Protein AF-A0A9E7MYK5-F1 (afdb_monomer)

Sequence (125 aa):
MKKAQGSLEYSAMIALILVIILVAVFYFGEGVVPKAIQSSKQNEILQYQNSVEVIKSNYEATESWNFLKNETISCSNSQCTFNGETKSIDDSTFSYSDTLENAYNKCIYENDLDSCKAIVYVLGD

InterPro domains:
  IPR007166 Class III signal peptide motif [PF04021] (2-28)

Structure (mmCIF, N/CA/C/O backbone):
data_AF-A0A9E7MYK5-F1
#
_entry.id   AF-A0A9E7MYK5-F1
#
loop_
_atom_site.group_PDB
_atom_site.id
_atom_site.type_symbol
_atom_site.label_atom_id
_atom_site.label_alt_id
_atom_site.label_comp_id
_atom_site.label_asym_id
_atom_site.label_entity_id
_atom_site.label_seq_id
_atom_site.pdbx_PDB_ins_code
_atom_site.Cartn_x
_atom_site.Cartn_y
_atom_site.Cartn_z
_atom_site.occupancy
_atom_site.B_iso_or_equiv
_atom_site.auth_seq_id
_atom_site.auth_comp_id
_atom_site.auth_asym_id
_atom_site.auth_atom_id
_atom_site.pdbx_PDB_model_num
ATOM 1 N N . MET A 1 1 ? 40.397 16.077 -64.566 1.00 48.34 1 MET A N 1
ATOM 2 C CA . MET A 1 1 ? 39.881 15.567 -63.276 1.00 48.34 1 MET A CA 1
ATOM 3 C C . MET A 1 1 ? 40.645 16.238 -62.128 1.00 48.34 1 MET A C 1
ATOM 5 O O . MET A 1 1 ? 41.658 15.715 -61.704 1.00 48.34 1 MET A O 1
ATOM 9 N N . LYS A 1 2 ? 40.256 17.451 -61.698 1.00 51.66 2 LYS A N 1
ATOM 10 C CA . LYS A 1 2 ? 40.913 18.198 -60.590 1.00 51.66 2 LYS A CA 1
ATOM 11 C C . LYS A 1 2 ? 39.923 19.050 -59.764 1.00 51.66 2 LYS A C 1
ATOM 13 O O . LYS A 1 2 ? 40.308 20.038 -59.159 1.00 51.66 2 LYS A O 1
ATOM 18 N N . LYS A 1 3 ? 38.627 18.709 -59.775 1.00 50.16 3 LYS A N 1
ATOM 19 C CA . LYS A 1 3 ? 37.588 19.426 -59.001 1.00 50.16 3 LYS A CA 1
ATOM 20 C C . LYS A 1 3 ? 36.946 18.594 -57.884 1.00 50.16 3 LYS A C 1
ATOM 22 O O . LYS A 1 3 ? 36.249 19.151 -57.054 1.00 50.16 3 LYS A O 1
ATOM 27 N N . ALA A 1 4 ? 37.214 17.288 -57.832 1.00 52.41 4 ALA A N 1
ATOM 28 C CA . ALA A 1 4 ? 36.639 16.394 -56.824 1.00 52.41 4 ALA A CA 1
ATOM 29 C C . ALA A 1 4 ? 37.514 16.228 -55.565 1.00 52.41 4 ALA A C 1
ATOM 31 O O . ALA A 1 4 ? 37.031 15.741 -54.553 1.00 52.41 4 ALA A O 1
ATOM 32 N N . GLN A 1 5 ? 38.787 16.640 -55.609 1.00 50.28 5 GLN A N 1
ATOM 33 C CA . GLN A 1 5 ? 39.749 16.330 -54.545 1.00 50.28 5 GLN A CA 1
ATOM 34 C C . GLN A 1 5 ? 39.603 17.251 -53.318 1.00 50.28 5 GLN A C 1
ATOM 36 O O . GLN A 1 5 ? 39.649 16.763 -52.199 1.00 50.28 5 GLN A O 1
ATOM 41 N N . GLY A 1 6 ? 39.298 18.543 -53.512 1.00 53.22 6 GLY A N 1
ATOM 42 C CA . GLY A 1 6 ? 39.080 19.477 -52.393 1.00 53.22 6 GLY A CA 1
ATOM 43 C C . GLY A 1 6 ? 37.721 19.323 -51.693 1.00 53.22 6 GLY A C 1
ATOM 44 O O . GLY A 1 6 ? 37.599 19.605 -50.506 1.00 53.22 6 GLY A O 1
ATOM 45 N N . SER A 1 7 ? 36.698 18.827 -52.403 1.00 54.75 7 SER A N 1
ATOM 46 C CA . SER A 1 7 ? 35.391 18.525 -51.798 1.00 54.75 7 SER A CA 1
ATOM 47 C C . SER A 1 7 ? 35.450 17.279 -50.914 1.00 54.75 7 SER A C 1
ATOM 49 O O . SER A 1 7 ? 34.717 17.200 -49.930 1.00 54.75 7 SER A O 1
ATOM 51 N N . LEU A 1 8 ? 36.312 16.315 -51.263 1.00 55.03 8 LEU A N 1
ATOM 52 C CA . LEU A 1 8 ? 36.465 15.076 -50.508 1.00 55.03 8 LEU A CA 1
ATOM 53 C C . LEU A 1 8 ? 37.090 15.350 -49.135 1.00 55.03 8 LEU A C 1
ATOM 55 O O . LEU A 1 8 ? 36.568 14.881 -48.129 1.00 55.03 8 LEU A O 1
ATOM 59 N N . GLU A 1 9 ? 38.128 16.185 -49.078 1.00 57.44 9 GLU A N 1
ATOM 60 C CA . GLU A 1 9 ? 38.802 16.555 -47.825 1.00 57.44 9 GLU A CA 1
ATOM 61 C C . GLU A 1 9 ? 37.882 17.338 -46.881 1.00 57.44 9 GLU A C 1
ATOM 63 O O . GLU A 1 9 ? 37.837 17.055 -45.684 1.00 57.44 9 GLU A O 1
ATOM 68 N N . TYR A 1 10 ? 37.073 18.255 -47.421 1.00 60.09 10 TYR A N 1
ATOM 69 C CA . TYR A 1 10 ? 36.109 19.017 -46.623 1.00 60.09 10 TYR A CA 1
ATOM 70 C C . TYR A 1 10 ? 34.989 18.128 -46.067 1.00 60.09 10 TYR A C 1
ATOM 72 O O . TYR A 1 10 ? 34.629 18.232 -44.894 1.00 60.09 10 TYR A O 1
ATOM 80 N N . SER A 1 11 ? 34.469 17.204 -46.883 1.00 66.25 11 SER A N 1
ATOM 81 C CA . SER A 1 11 ? 33.453 16.243 -46.436 1.00 66.25 11 SER A CA 1
ATOM 82 C C . SER A 1 11 ? 33.995 15.255 -45.399 1.00 66.25 11 SER A C 1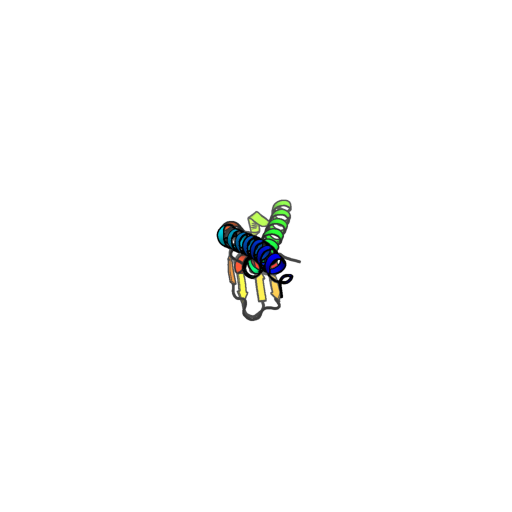
ATOM 84 O O . SER A 1 11 ? 33.290 14.917 -44.450 1.00 66.25 11 SER A O 1
ATOM 86 N N . ALA A 1 12 ? 35.265 14.857 -45.529 1.00 71.69 12 ALA A N 1
ATOM 87 C CA . ALA A 1 12 ? 35.929 13.975 -44.581 1.00 71.69 12 ALA A CA 1
ATOM 88 C C . ALA A 1 12 ? 36.140 14.660 -43.225 1.00 71.69 12 ALA A C 1
ATOM 90 O O . ALA A 1 12 ? 35.863 14.045 -42.200 1.00 71.69 12 ALA A O 1
ATOM 91 N N . MET A 1 13 ? 36.549 15.936 -43.195 1.00 76.69 13 MET A N 1
ATOM 92 C CA . MET A 1 13 ? 36.688 16.684 -41.936 1.00 76.69 13 MET A CA 1
ATOM 93 C C . MET A 1 13 ? 35.350 16.846 -41.209 1.00 76.69 13 MET A C 1
ATOM 95 O O . MET A 1 13 ? 35.282 16.620 -40.002 1.00 76.69 13 MET A O 1
ATOM 99 N N . ILE A 1 14 ? 34.275 17.178 -41.930 1.00 76.69 14 ILE A N 1
ATOM 100 C CA . ILE A 1 14 ? 32.936 17.317 -41.335 1.00 76.69 14 ILE A CA 1
ATOM 101 C C . ILE A 1 14 ? 32.439 15.968 -40.799 1.00 76.69 14 ILE A C 1
ATOM 103 O O . ILE A 1 14 ? 31.920 15.904 -39.685 1.00 76.69 14 ILE A O 1
ATOM 107 N N . ALA A 1 15 ? 32.643 14.878 -41.545 1.00 79.94 15 ALA A N 1
ATOM 108 C CA . ALA A 1 15 ? 32.281 13.537 -41.092 1.00 79.94 15 ALA A CA 1
ATOM 109 C C . ALA A 1 15 ? 33.039 13.139 -39.816 1.00 79.94 15 ALA A C 1
ATOM 111 O O . ALA A 1 15 ? 32.446 12.589 -38.892 1.00 79.94 15 ALA A O 1
ATOM 112 N N . LEU A 1 16 ? 34.329 13.470 -39.731 1.00 79.31 16 LEU A N 1
ATOM 113 C CA . LEU A 1 16 ? 35.164 13.159 -38.571 1.00 79.31 16 LEU A CA 1
ATOM 114 C C . LEU A 1 16 ? 34.709 13.938 -37.327 1.00 79.31 16 LEU A C 1
ATOM 116 O O . LEU A 1 16 ? 34.605 13.360 -36.248 1.00 79.31 16 LEU A O 1
ATOM 120 N N . ILE A 1 17 ? 34.339 15.212 -37.487 1.00 82.75 17 ILE A N 1
ATOM 121 C CA . ILE A 1 17 ? 33.758 16.026 -36.407 1.00 82.75 17 ILE A CA 1
ATOM 122 C C . ILE A 1 17 ? 32.436 15.421 -35.915 1.00 82.75 17 ILE A C 1
ATOM 124 O O . ILE A 1 17 ? 32.239 15.287 -34.710 1.00 82.75 17 ILE A O 1
ATOM 128 N N . LEU A 1 18 ? 31.550 15.001 -36.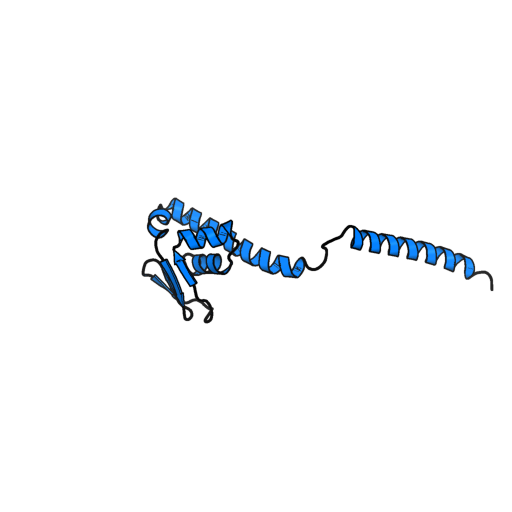823 1.00 80.06 18 LEU A N 1
ATOM 129 C CA . LEU A 1 18 ? 30.276 14.373 -36.452 1.00 80.06 18 LEU A CA 1
ATOM 130 C C . LEU A 1 18 ? 30.472 13.045 -35.711 1.00 80.06 18 LEU A C 1
ATOM 132 O O . LEU A 1 18 ? 29.770 12.784 -34.736 1.00 80.06 18 LEU A O 1
ATOM 136 N N . VAL A 1 19 ? 31.445 12.231 -36.126 1.00 82.06 19 VAL A N 1
ATOM 137 C CA . VAL A 1 19 ? 31.793 10.978 -35.440 1.00 82.06 19 VAL A CA 1
ATOM 138 C C . VAL A 1 19 ? 32.333 11.253 -34.038 1.00 82.06 19 VAL A C 1
ATOM 140 O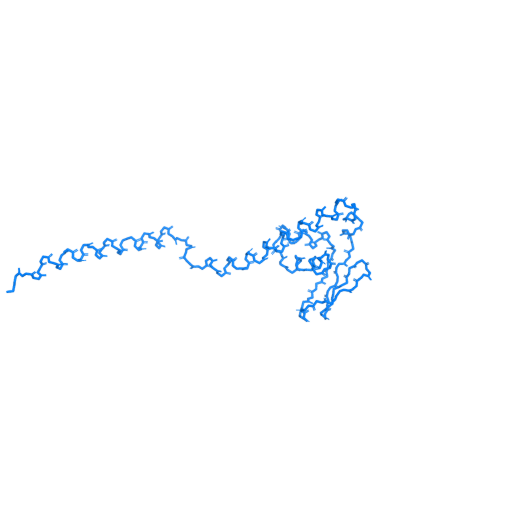 O . VAL A 1 19 ? 31.936 10.571 -33.100 1.00 82.06 19 VAL A O 1
ATOM 143 N N . ILE A 1 20 ? 33.180 12.271 -33.861 1.00 81.12 20 ILE A N 1
ATOM 144 C CA . ILE A 1 20 ? 33.691 12.660 -32.538 1.00 81.12 20 ILE A CA 1
ATOM 145 C C . ILE A 1 20 ? 32.552 13.139 -31.634 1.00 81.12 20 ILE A C 1
ATOM 147 O O . ILE A 1 20 ? 32.501 12.742 -30.473 1.00 81.12 20 ILE A O 1
ATOM 151 N N . ILE A 1 21 ? 31.620 13.945 -32.152 1.00 76.88 21 ILE A N 1
ATOM 152 C CA . ILE A 1 21 ? 30.440 14.391 -31.395 1.00 76.88 21 ILE A CA 1
ATOM 153 C C . ILE A 1 21 ? 29.584 13.188 -30.992 1.00 76.88 21 ILE A C 1
ATOM 155 O O . ILE A 1 21 ? 29.193 13.091 -29.835 1.00 76.88 21 ILE A O 1
ATOM 159 N N . LEU A 1 22 ? 29.337 12.245 -31.905 1.00 73.81 22 LEU A N 1
ATOM 160 C CA . LEU A 1 22 ? 28.608 11.012 -31.604 1.00 73.81 22 LEU A CA 1
ATOM 161 C C . LEU A 1 22 ? 29.313 10.195 -30.518 1.00 73.81 22 LEU A C 1
ATOM 163 O O . LEU A 1 22 ? 28.684 9.850 -29.525 1.00 73.81 22 LEU A O 1
ATOM 167 N N . VAL A 1 23 ? 30.614 9.931 -30.653 1.00 74.19 23 VAL A N 1
ATOM 168 C CA . VAL A 1 23 ? 31.377 9.178 -29.646 1.00 74.19 23 VAL A CA 1
ATOM 169 C C . VAL A 1 23 ? 31.393 9.913 -28.311 1.00 74.19 23 VAL A C 1
ATOM 171 O O . VAL A 1 23 ? 31.205 9.271 -27.291 1.00 74.19 23 VAL A O 1
ATOM 174 N N . ALA A 1 24 ? 31.543 11.238 -28.285 1.00 71.56 24 ALA A N 1
ATOM 175 C CA . ALA A 1 24 ? 31.470 12.018 -27.052 1.00 71.56 24 ALA A CA 1
ATOM 176 C C . ALA A 1 24 ? 30.075 11.936 -26.411 1.00 71.56 24 ALA A C 1
ATOM 178 O O . ALA A 1 24 ? 29.969 11.725 -25.209 1.00 71.56 24 ALA A O 1
ATOM 179 N N . VAL A 1 25 ? 29.004 12.027 -27.200 1.00 66.75 25 VAL A N 1
ATOM 180 C CA . VAL A 1 25 ? 27.626 11.868 -26.712 1.00 66.75 25 VAL A CA 1
ATOM 181 C C . VAL A 1 25 ? 27.374 10.451 -26.194 1.00 66.75 25 VAL A C 1
ATOM 183 O O . VAL A 1 25 ? 26.684 10.310 -25.197 1.00 66.75 25 VAL A O 1
ATOM 186 N N . PHE A 1 26 ? 27.946 9.409 -26.798 1.00 65.88 26 PHE A N 1
ATOM 187 C CA . PHE A 1 26 ? 27.799 8.027 -26.321 1.00 65.88 26 PHE A CA 1
ATOM 188 C C . PHE A 1 26 ? 28.735 7.673 -25.151 1.00 65.88 26 PHE A C 1
ATOM 190 O O . PHE A 1 26 ? 28.365 6.861 -24.311 1.00 65.88 26 PHE A O 1
ATOM 197 N N . TYR A 1 27 ? 29.926 8.275 -25.082 1.00 65.88 27 TYR A N 1
ATOM 198 C CA . TYR A 1 27 ? 30.946 8.017 -24.057 1.00 65.88 27 TYR A CA 1
ATOM 199 C C . TYR A 1 27 ? 30.708 8.834 -22.781 1.00 65.88 27 TYR A C 1
ATOM 201 O O . TYR A 1 27 ? 30.833 8.303 -21.686 1.00 65.88 27 TYR A O 1
ATOM 209 N N . PHE A 1 28 ? 30.329 10.112 -22.905 1.00 62.41 28 PHE A N 1
ATOM 210 C CA . PHE A 1 28 ? 29.889 10.937 -21.770 1.00 62.41 28 PHE A CA 1
ATOM 211 C C . PHE A 1 28 ? 28.393 10.778 -21.476 1.00 62.41 28 PHE A C 1
ATOM 213 O O . PHE A 1 28 ? 27.940 11.124 -20.389 1.00 62.41 28 PHE A O 1
ATOM 220 N N . GLY A 1 29 ? 27.622 10.255 -22.430 1.00 51.06 29 GLY A N 1
ATOM 221 C CA . GLY A 1 29 ? 26.232 9.853 -22.238 1.00 51.06 29 GLY A CA 1
ATOM 222 C C . GLY A 1 29 ? 26.106 8.383 -21.866 1.00 51.06 29 GLY A C 1
ATOM 223 O O . GLY A 1 29 ? 25.275 7.681 -22.445 1.00 51.06 29 GLY A O 1
ATOM 224 N N . GLU A 1 30 ? 26.882 7.928 -20.877 1.00 49.06 30 GLU A N 1
ATOM 225 C CA . GLU A 1 30 ? 26.509 6.761 -20.078 1.00 49.06 30 GLU A CA 1
ATOM 226 C C . GLU A 1 30 ? 25.051 6.953 -19.595 1.00 49.06 30 GLU A C 1
ATOM 228 O O . GLU A 1 30 ? 24.784 7.636 -18.608 1.00 49.06 30 GLU A O 1
ATOM 233 N N . GLY A 1 31 ? 24.066 6.410 -20.323 1.00 47.38 31 GLY A N 1
ATOM 234 C CA . GLY A 1 31 ? 22.679 6.317 -19.847 1.00 47.38 31 GLY A CA 1
ATOM 235 C C . GLY A 1 31 ? 21.560 6.975 -20.665 1.00 47.38 31 GLY A C 1
ATOM 236 O O . GLY A 1 31 ? 20.478 7.186 -20.111 1.00 47.38 31 GLY A O 1
ATOM 237 N N . VAL A 1 32 ? 21.743 7.261 -21.954 1.00 53.59 32 VAL A N 1
ATOM 238 C CA . VAL A 1 32 ? 20.634 7.532 -22.899 1.00 53.59 32 VAL A CA 1
ATOM 239 C C . VAL A 1 32 ? 20.667 6.463 -23.996 1.00 53.59 32 VAL A C 1
ATOM 241 O O . VAL A 1 32 ? 21.205 6.700 -25.061 1.00 53.59 32 VAL A O 1
ATOM 244 N N . VAL A 1 33 ? 20.357 5.186 -23.745 1.00 54.50 33 VAL A N 1
ATOM 245 C CA . VAL A 1 33 ? 19.026 4.537 -23.750 1.00 54.50 33 VAL A CA 1
ATOM 246 C C . VAL A 1 33 ? 19.248 3.152 -23.087 1.00 54.50 33 VAL A C 1
ATOM 248 O O . VAL A 1 33 ? 20.144 2.449 -23.552 1.00 54.50 33 VAL A O 1
ATOM 251 N N . PRO A 1 34 ? 18.553 2.760 -21.988 1.00 45.44 34 PRO A N 1
ATOM 252 C CA . PRO A 1 34 ? 17.102 2.585 -21.947 1.00 45.44 34 PRO A CA 1
ATOM 253 C C . PRO A 1 34 ? 16.457 3.159 -20.675 1.00 45.44 34 PRO A C 1
ATOM 255 O O . PRO A 1 34 ? 15.791 2.456 -19.920 1.00 45.44 34 PRO A O 1
ATOM 258 N N . LYS A 1 35 ? 16.562 4.476 -20.462 1.00 46.25 35 LYS A N 1
ATOM 259 C CA . LYS A 1 35 ? 15.718 5.132 -19.451 1.00 46.25 35 LYS A CA 1
ATOM 260 C C . LYS A 1 35 ? 14.239 5.119 -19.822 1.00 46.25 35 LYS A C 1
ATOM 262 O O . LYS A 1 35 ? 13.433 5.219 -18.925 1.00 46.25 35 LYS A O 1
ATOM 267 N N . ALA A 1 36 ? 13.847 4.931 -21.084 1.00 46.91 36 ALA A N 1
ATOM 268 C CA . ALA A 1 36 ? 12.427 4.893 -21.451 1.00 46.91 36 ALA A CA 1
ATOM 269 C C . ALA A 1 36 ? 11.667 3.683 -20.859 1.00 46.91 36 ALA A C 1
ATOM 271 O O . ALA A 1 36 ? 10.502 3.819 -20.504 1.00 46.91 36 ALA A O 1
ATOM 272 N N . ILE A 1 37 ? 12.326 2.525 -20.695 1.00 46.59 37 ILE A N 1
ATOM 273 C CA . ILE A 1 37 ? 11.705 1.302 -20.141 1.00 46.59 37 ILE A CA 1
ATOM 274 C C . ILE A 1 37 ? 11.784 1.285 -18.604 1.00 46.59 37 ILE A C 1
ATOM 276 O O . ILE A 1 37 ? 10.866 0.826 -17.929 1.00 46.59 37 ILE A O 1
ATOM 280 N N . GLN A 1 38 ? 12.864 1.822 -18.026 1.00 50.81 38 GLN A N 1
ATOM 281 C CA . GLN A 1 38 ? 12.983 1.974 -16.572 1.00 50.81 38 GLN A CA 1
ATOM 282 C C . GLN A 1 38 ? 12.124 3.138 -16.052 1.00 50.81 38 GLN A C 1
ATOM 284 O O . GLN A 1 38 ? 11.506 3.018 -14.999 1.00 50.81 38 GLN A O 1
ATOM 289 N N . SER A 1 39 ? 11.999 4.215 -16.834 1.00 58.12 39 SER A N 1
ATOM 290 C CA . SER A 1 39 ? 11.138 5.362 -16.545 1.00 58.12 39 SER A CA 1
ATOM 291 C C . SER A 1 39 ? 9.669 4.991 -16.564 1.00 58.12 39 SER A C 1
ATOM 293 O O . SER A 1 39 ? 8.942 5.605 -15.806 1.00 58.12 39 SER A O 1
ATOM 295 N N . SER A 1 40 ? 9.198 4.043 -17.380 1.00 62.25 40 SER A N 1
ATOM 296 C CA . SER A 1 40 ? 7.771 3.697 -17.377 1.00 62.25 40 SER A CA 1
ATOM 297 C C . SER A 1 40 ? 7.370 2.978 -16.088 1.00 62.25 40 SER A C 1
ATOM 299 O O . SER A 1 40 ? 6.384 3.367 -15.474 1.00 62.25 40 SER A O 1
ATOM 301 N N . LYS A 1 41 ? 8.174 2.011 -15.621 1.00 67.06 41 LYS A N 1
ATOM 302 C CA . LYS A 1 41 ? 7.948 1.340 -14.327 1.00 67.06 41 LYS A CA 1
ATOM 303 C C . LYS A 1 41 ? 8.187 2.265 -13.132 1.00 67.06 41 LYS A C 1
ATOM 305 O O . LYS A 1 41 ? 7.409 2.246 -12.188 1.00 67.06 41 LYS A O 1
ATOM 310 N N . GLN A 1 42 ? 9.233 3.097 -13.178 1.00 71.44 42 GLN A N 1
ATOM 311 C CA . GLN A 1 42 ? 9.465 4.112 -12.143 1.00 71.44 42 GLN A CA 1
ATOM 312 C C . GLN A 1 42 ? 8.368 5.180 -12.119 1.00 71.44 42 GLN A C 1
ATOM 314 O O . GLN A 1 42 ? 8.013 5.669 -11.055 1.00 71.44 42 GLN A O 1
ATOM 319 N N . ASN A 1 43 ? 7.814 5.539 -13.274 1.00 82.19 43 ASN A N 1
ATOM 320 C CA . ASN A 1 43 ? 6.705 6.479 -13.347 1.00 82.19 43 ASN A CA 1
ATOM 321 C C . ASN A 1 43 ? 5.406 5.846 -12.838 1.00 82.19 43 ASN A C 1
ATOM 323 O O . ASN A 1 43 ? 4.663 6.516 -12.134 1.00 82.19 43 ASN A O 1
ATOM 327 N N . GLU A 1 44 ? 5.151 4.569 -13.142 1.00 86.81 44 GLU A N 1
ATOM 328 C CA . GLU A 1 44 ? 4.002 3.832 -12.600 1.00 86.81 44 GLU A CA 1
ATOM 329 C C . GLU A 1 44 ? 4.053 3.802 -11.070 1.00 86.81 44 GLU A C 1
ATOM 331 O O . GLU A 1 44 ? 3.103 4.234 -10.420 1.00 86.81 44 GLU A O 1
ATOM 336 N N . ILE A 1 45 ? 5.173 3.380 -10.473 1.00 89.75 45 ILE A N 1
ATOM 337 C CA . ILE A 1 45 ? 5.261 3.343 -9.011 1.00 89.75 45 ILE A CA 1
ATOM 338 C C . ILE A 1 45 ? 5.167 4.730 -8.380 1.00 89.75 45 ILE A C 1
ATOM 340 O O . ILE A 1 45 ? 4.478 4.884 -7.378 1.00 89.75 45 ILE A O 1
ATOM 344 N N . LEU A 1 46 ? 5.777 5.752 -8.987 1.00 91.12 46 LEU A N 1
ATOM 345 C CA . LEU A 1 46 ? 5.695 7.118 -8.478 1.00 91.12 46 LEU A CA 1
ATOM 346 C C . LEU A 1 46 ? 4.251 7.642 -8.496 1.00 91.12 46 LEU A C 1
ATOM 348 O O . LEU A 1 46 ? 3.838 8.344 -7.576 1.00 91.12 46 LEU A O 1
ATOM 352 N N . GLN A 1 47 ? 3.464 7.293 -9.518 1.00 91.44 47 GLN A N 1
ATOM 353 C CA . GLN A 1 47 ? 2.038 7.626 -9.560 1.00 91.44 47 GLN A CA 1
ATOM 354 C C . GLN A 1 47 ? 1.286 6.982 -8.394 1.00 91.44 47 GLN A C 1
ATOM 356 O O . GLN A 1 47 ? 0.568 7.681 -7.682 1.00 91.44 47 GLN A O 1
ATOM 361 N N . TYR A 1 48 ? 1.506 5.690 -8.150 1.00 94.88 48 TYR A N 1
ATOM 362 C CA . TYR A 1 48 ? 0.884 4.993 -7.027 1.00 94.88 48 TYR A CA 1
ATOM 363 C C . TYR A 1 48 ? 1.344 5.532 -5.663 1.00 94.88 48 TYR A C 1
ATOM 365 O O . TYR A 1 48 ? 0.508 5.734 -4.790 1.00 94.88 48 TYR A O 1
ATOM 373 N N . GLN A 1 49 ? 2.634 5.824 -5.479 1.00 94.50 49 GLN A N 1
ATOM 374 C CA . GLN A 1 49 ? 3.163 6.429 -4.250 1.00 94.50 49 GLN A CA 1
ATOM 375 C C . GLN A 1 49 ? 2.511 7.786 -3.968 1.00 94.50 49 GLN A C 1
ATOM 377 O O . GLN A 1 49 ? 2.072 8.031 -2.848 1.00 94.50 49 GLN A O 1
ATOM 382 N N . ASN A 1 50 ? 2.369 8.639 -4.986 1.00 94.25 50 ASN A N 1
ATOM 383 C CA . ASN A 1 50 ? 1.676 9.919 -4.839 1.00 94.25 50 ASN A CA 1
ATOM 384 C C . ASN A 1 50 ? 0.208 9.728 -4.425 1.00 94.25 50 ASN A C 1
ATOM 386 O O . ASN A 1 50 ? -0.276 10.440 -3.547 1.00 94.25 50 ASN A O 1
ATOM 390 N N . SER A 1 51 ? -0.499 8.758 -5.015 1.00 95.31 51 SER A N 1
ATOM 391 C CA . SER A 1 51 ? -1.867 8.418 -4.602 1.00 95.31 51 SER A CA 1
ATOM 392 C C . SER A 1 51 ? -1.926 7.929 -3.155 1.00 95.31 51 SER A C 1
ATOM 394 O O . SER A 1 51 ? -2.790 8.371 -2.403 1.00 95.31 51 SER A O 1
ATOM 396 N N . VAL A 1 52 ? -0.996 7.066 -2.740 1.00 96.50 52 VAL A N 1
ATOM 397 C CA . VAL A 1 52 ? -0.912 6.550 -1.366 1.00 96.50 52 VAL A CA 1
ATOM 398 C C . VAL A 1 52 ? -0.641 7.667 -0.357 1.00 96.50 52 VAL A C 1
ATOM 400 O O . VAL A 1 52 ? -1.289 7.698 0.685 1.00 96.50 52 VAL A O 1
ATOM 403 N N . GLU A 1 53 ? 0.248 8.612 -0.664 1.00 95.69 53 GLU A N 1
ATOM 404 C CA . GLU A 1 53 ? 0.513 9.774 0.196 1.00 95.69 53 GLU A CA 1
ATOM 405 C C . GLU A 1 53 ? -0.730 10.659 0.365 1.00 95.69 53 GLU A C 1
ATOM 407 O O . GLU A 1 53 ? -1.047 11.080 1.479 1.00 95.69 53 GLU A O 1
ATOM 412 N N . VAL A 1 54 ? -1.481 10.902 -0.717 1.00 94.94 54 VAL A N 1
ATOM 413 C CA . VAL A 1 54 ? -2.746 11.656 -0.659 1.00 94.94 54 VAL A CA 1
ATOM 414 C C . VAL A 1 54 ? -3.792 10.915 0.173 1.00 94.94 54 VAL A C 1
ATOM 416 O O . VAL A 1 54 ? -4.420 11.520 1.043 1.00 94.94 54 VAL A O 1
ATOM 419 N N . ILE A 1 55 ? -3.957 9.607 -0.051 1.00 95.31 55 ILE A N 1
ATOM 420 C CA . ILE A 1 55 ? -4.860 8.756 0.736 1.00 95.31 55 ILE A CA 1
ATOM 421 C C . ILE A 1 55 ? -4.485 8.843 2.215 1.00 95.31 55 ILE A C 1
ATOM 423 O O . ILE A 1 55 ? -5.326 9.196 3.040 1.00 95.31 55 ILE A O 1
ATOM 427 N N . LYS A 1 56 ? -3.219 8.591 2.563 1.00 94.50 56 LYS A N 1
ATOM 428 C CA . LYS A 1 56 ? -2.752 8.660 3.949 1.00 94.50 56 LYS A CA 1
ATOM 429 C C . LYS A 1 56 ? -3.043 10.025 4.561 1.00 94.50 56 LYS A C 1
ATOM 431 O O . LYS A 1 56 ? -3.617 10.074 5.642 1.00 94.50 56 LYS A O 1
ATOM 436 N N . SER A 1 57 ? -2.724 11.116 3.865 1.00 94.81 57 SER A N 1
ATOM 437 C CA . SER A 1 57 ? -2.977 12.471 4.361 1.00 94.81 57 SER A CA 1
ATOM 438 C C . SER A 1 57 ? -4.463 12.718 4.660 1.00 94.81 57 SER A C 1
ATOM 440 O O . SER A 1 57 ? -4.793 13.262 5.715 1.00 94.81 57 SER A O 1
ATOM 442 N N . ASN A 1 58 ? -5.374 12.250 3.801 1.00 94.25 58 ASN A N 1
ATOM 443 C CA . ASN A 1 58 ? -6.821 12.355 4.027 1.00 94.25 58 ASN A CA 1
ATOM 444 C C . ASN A 1 58 ? -7.287 11.525 5.239 1.00 94.25 58 ASN A C 1
ATOM 446 O O . ASN A 1 58 ? -8.116 11.973 6.036 1.00 94.25 58 ASN A O 1
ATOM 450 N N . TYR A 1 59 ? -6.743 10.320 5.409 1.00 93.88 59 TYR A N 1
ATOM 451 C CA . TYR A 1 59 ? -7.063 9.445 6.541 1.00 93.88 59 TYR A CA 1
ATOM 452 C C . TYR A 1 59 ? -6.422 9.908 7.857 1.00 93.88 59 TYR A C 1
ATOM 454 O O . TYR A 1 59 ? -6.985 9.681 8.927 1.00 93.88 59 TYR A O 1
ATOM 462 N N . GLU A 1 60 ? -5.271 10.577 7.813 1.00 93.88 60 GLU A N 1
ATOM 463 C CA . GLU A 1 60 ? -4.669 11.241 8.973 1.00 93.88 60 GLU A CA 1
ATOM 464 C C . GLU A 1 60 ? -5.477 12.479 9.376 1.00 93.88 60 GLU A C 1
ATOM 466 O O . GLU A 1 60 ? -5.734 12.673 10.563 1.00 93.88 60 GLU A O 1
ATOM 471 N N . ALA A 1 61 ? -5.956 13.268 8.408 1.00 94.06 61 ALA A N 1
ATOM 472 C CA . ALA A 1 61 ? -6.806 14.434 8.662 1.00 94.06 61 ALA A CA 1
ATOM 473 C C . ALA A 1 61 ? -8.148 14.075 9.328 1.00 94.06 61 ALA A C 1
ATOM 475 O O . ALA A 1 61 ? -8.742 14.906 10.011 1.00 94.06 61 ALA A O 1
ATOM 476 N N . THR A 1 62 ? -8.615 12.840 9.146 1.00 92.75 62 THR A N 1
ATOM 477 C CA . THR A 1 62 ? -9.824 12.291 9.782 1.00 92.75 62 THR A CA 1
ATOM 478 C C . THR A 1 62 ? -9.515 11.406 10.993 1.00 92.75 62 THR A C 1
ATOM 480 O O . THR A 1 62 ? -10.405 10.709 11.476 1.00 92.75 62 THR A O 1
ATOM 483 N N . GLU A 1 63 ? -8.258 11.377 11.454 1.00 92.62 63 GLU A N 1
ATOM 484 C CA . GLU A 1 63 ? -7.730 10.523 12.536 1.00 92.62 63 GLU A CA 1
ATOM 485 C C . GLU A 1 63 ? -7.899 9.004 12.320 1.00 92.62 63 GLU A C 1
ATOM 487 O O . GLU A 1 63 ? -7.445 8.198 13.134 1.00 92.62 63 GLU A O 1
ATOM 492 N N . SER A 1 64 ? -8.478 8.591 11.193 1.00 93.69 64 SER A N 1
ATOM 493 C CA . SER A 1 64 ? -8.810 7.204 10.866 1.00 93.69 64 SER A CA 1
ATOM 494 C C . SER A 1 64 ? -7.566 6.355 10.611 1.00 93.69 64 SER A C 1
ATOM 496 O O . SER A 1 64 ? -7.565 5.163 10.915 1.00 93.69 64 SER A O 1
ATOM 498 N N . TRP A 1 65 ? -6.476 6.960 10.125 1.00 93.62 65 TRP A N 1
ATOM 499 C CA . TRP A 1 65 ? -5.220 6.252 9.859 1.00 93.62 65 TRP A CA 1
ATOM 500 C C . TRP A 1 65 ? -4.708 5.488 11.085 1.00 93.62 65 TRP A C 1
ATOM 502 O O . TRP A 1 65 ? -4.358 4.317 10.984 1.00 93.62 65 TRP A O 1
ATOM 512 N N . ASN A 1 66 ? -4.721 6.109 12.268 1.00 92.69 66 ASN A N 1
ATOM 513 C CA . ASN A 1 66 ? -4.192 5.486 13.485 1.00 92.69 66 ASN A CA 1
ATOM 514 C C . ASN A 1 66 ? -4.992 4.261 13.943 1.00 92.69 66 ASN A C 1
ATOM 516 O O . ASN A 1 66 ? -4.418 3.362 14.556 1.00 92.69 66 ASN A O 1
ATOM 520 N N . PHE A 1 67 ? -6.290 4.217 13.638 1.00 93.94 67 PHE A N 1
ATOM 521 C CA . PHE A 1 67 ? -7.146 3.069 13.932 1.00 93.94 67 PHE A CA 1
ATOM 522 C C . PHE A 1 67 ? -6.968 1.956 12.900 1.00 93.94 67 PHE A C 1
ATOM 524 O O . PHE A 1 67 ? -6.960 0.781 13.250 1.00 93.94 67 PHE A O 1
ATOM 531 N N . LEU A 1 68 ? -6.784 2.337 11.637 1.00 95.44 68 LEU A N 1
ATOM 532 C CA . LEU A 1 68 ? -6.766 1.428 10.496 1.00 95.44 68 LEU A CA 1
ATOM 533 C C . LEU A 1 68 ? -5.377 0.872 10.173 1.00 95.44 68 LEU A C 1
ATOM 535 O O . LEU A 1 68 ? -5.266 -0.144 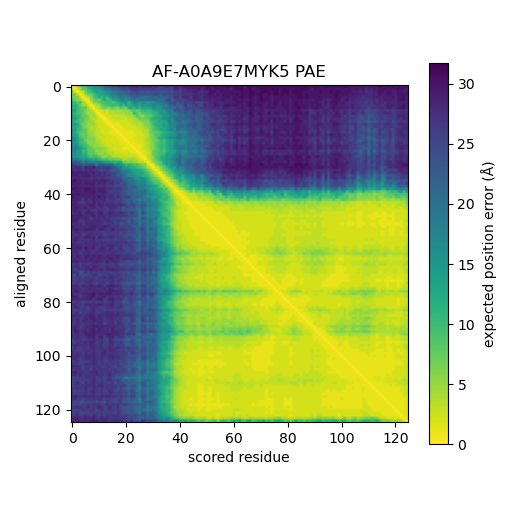9.497 1.00 95.44 68 LEU A O 1
ATOM 539 N N . LYS A 1 69 ? -4.297 1.497 10.648 1.00 94.50 69 LY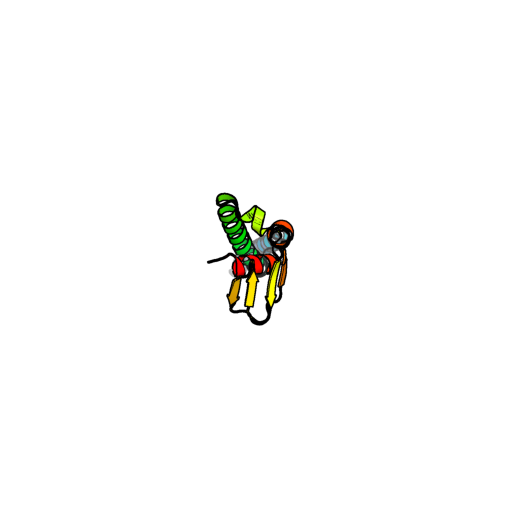S A N 1
ATOM 540 C CA . LYS A 1 69 ? -2.922 1.125 10.271 1.00 94.50 69 LYS A CA 1
ATOM 541 C C . LYS A 1 69 ? -2.532 -0.320 10.616 1.00 94.50 69 LYS A C 1
ATOM 543 O O . LYS A 1 69 ? -1.684 -0.898 9.943 1.00 94.50 69 LYS A O 1
ATOM 548 N N . ASN A 1 70 ? -3.157 -0.901 11.641 1.00 96.88 70 ASN A N 1
ATOM 549 C CA . ASN A 1 70 ? -2.919 -2.286 12.059 1.00 96.88 70 ASN A CA 1
ATOM 550 C C . ASN A 1 70 ? -3.869 -3.286 11.383 1.00 96.88 70 ASN A C 1
ATOM 552 O O . ASN A 1 70 ? -3.662 -4.493 11.505 1.00 96.88 70 ASN A O 1
ATOM 556 N N . GLU A 1 71 ? -4.894 -2.803 10.678 1.00 97.38 71 GLU A N 1
ATOM 557 C CA . GLU A 1 71 ? -5.806 -3.660 9.931 1.00 97.38 71 GLU A CA 1
ATOM 558 C C . GLU A 1 71 ? -5.076 -4.295 8.748 1.00 97.38 71 GLU A C 1
ATOM 560 O O . GLU A 1 71 ? -4.179 -3.705 8.136 1.00 97.38 71 GLU A O 1
ATOM 565 N N . THR A 1 72 ? -5.459 -5.531 8.438 1.00 97.88 72 THR A N 1
ATOM 566 C CA . THR A 1 72 ? -4.841 -6.307 7.362 1.00 97.88 72 THR A CA 1
ATOM 567 C C . THR A 1 72 ? -5.572 -6.061 6.051 1.00 97.88 72 THR A C 1
ATOM 569 O O . THR A 1 72 ? -6.784 -6.251 5.955 1.00 97.88 72 THR A O 1
ATOM 572 N N . ILE A 1 73 ? -4.818 -5.677 5.028 1.00 97.81 73 ILE A N 1
ATOM 573 C CA . ILE A 1 73 ? -5.243 -5.727 3.635 1.00 97.81 73 I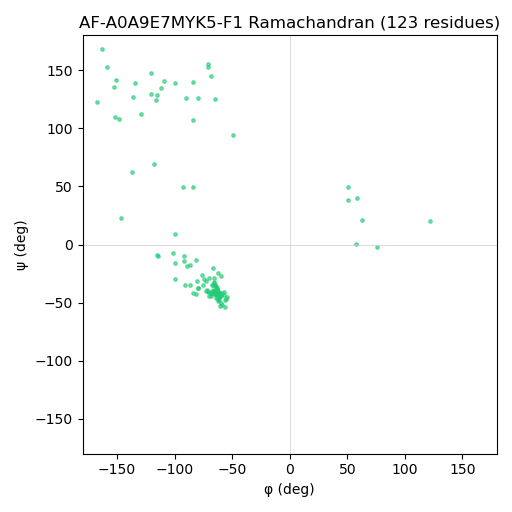LE A CA 1
ATOM 574 C C . ILE A 1 73 ? -5.088 -7.171 3.174 1.00 97.81 73 ILE A C 1
ATOM 576 O O . ILE A 1 73 ? -4.001 -7.734 3.289 1.00 97.81 73 ILE A O 1
ATOM 58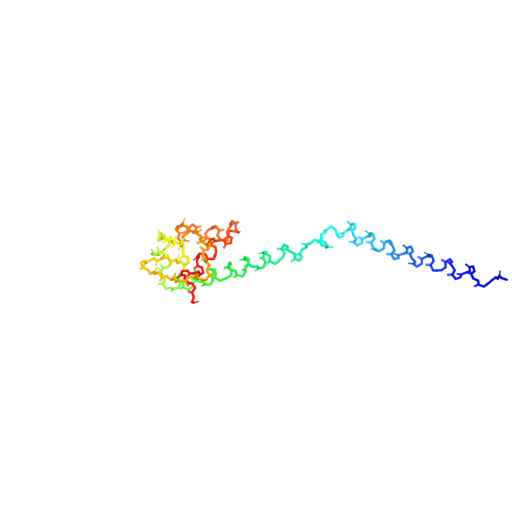0 N N . SER A 1 74 ? -6.148 -7.769 2.640 1.00 97.62 74 SER A N 1
ATOM 581 C CA . SER A 1 74 ? -6.108 -9.122 2.084 1.00 97.62 74 SER A CA 1
ATOM 582 C C . SER A 1 74 ? -6.712 -9.139 0.690 1.00 97.62 74 SER A C 1
ATOM 584 O O . SER A 1 74 ? -7.912 -8.936 0.528 1.00 97.62 74 SER A O 1
ATOM 586 N N . CYS A 1 75 ? -5.881 -9.388 -0.315 1.00 96.94 75 CYS A N 1
ATOM 587 C CA . CYS A 1 75 ? -6.280 -9.470 -1.708 1.00 96.94 75 CYS A CA 1
ATOM 588 C C . CYS A 1 75 ? -6.061 -10.878 -2.255 1.00 96.94 75 CYS A C 1
ATOM 590 O O . CYS A 1 75 ? -4.968 -11.432 -2.143 1.00 96.94 75 CYS A O 1
ATOM 592 N N . SER A 1 76 ? -7.095 -11.447 -2.866 1.00 95.62 76 SER A N 1
ATOM 593 C CA . SER A 1 76 ? -7.030 -12.701 -3.615 1.00 95.62 76 SER A CA 1
ATOM 594 C C . SER A 1 76 ? -8.207 -12.794 -4.584 1.00 95.62 76 SER A C 1
ATOM 596 O O . SER A 1 76 ? -9.271 -12.241 -4.315 1.00 95.62 76 SER A O 1
ATOM 598 N N . ASN A 1 77 ? -8.044 -13.526 -5.689 1.00 92.50 77 ASN A N 1
ATOM 599 C CA . ASN A 1 77 ? -9.132 -13.848 -6.622 1.00 92.50 77 ASN A CA 1
ATOM 600 C C . ASN A 1 77 ? -9.951 -12.619 -7.077 1.00 92.50 77 ASN A C 1
ATOM 602 O O . ASN A 1 77 ? -11.179 -12.635 -6.993 1.00 92.50 77 ASN A O 1
ATOM 606 N N . SER A 1 78 ? -9.289 -11.547 -7.531 1.00 94.00 78 SER A N 1
ATOM 607 C CA . SER A 1 78 ? -9.954 -10.296 -7.946 1.00 94.00 78 SER A CA 1
ATOM 608 C C . SER A 1 78 ? -10.725 -9.568 -6.841 1.00 94.00 78 SER A C 1
ATOM 610 O O . SER A 1 78 ? -11.603 -8.756 -7.130 1.00 94.00 78 SER A O 1
ATOM 612 N N . GLN A 1 79 ? -10.427 -9.825 -5.570 1.00 95.62 79 GLN A N 1
ATOM 613 C CA . GLN A 1 79 ? -11.072 -9.152 -4.447 1.00 95.62 79 GLN A CA 1
ATOM 614 C C . GLN A 1 79 ? -10.037 -8.710 -3.427 1.00 95.62 79 GLN A C 1
ATOM 616 O O . GLN A 1 79 ? -9.123 -9.465 -3.113 1.00 95.62 79 GLN A O 1
ATOM 621 N N . CYS A 1 80 ? -10.211 -7.513 -2.879 1.00 96.44 80 CYS A N 1
ATOM 622 C CA . CYS A 1 80 ? -9.432 -6.995 -1.765 1.00 96.44 80 CYS A CA 1
ATOM 623 C C . CYS A 1 80 ? -10.360 -6.682 -0.598 1.00 96.44 80 CYS A C 1
ATOM 625 O O . CYS A 1 80 ? -11.362 -5.991 -0.764 1.00 96.44 80 CYS A O 1
ATOM 627 N N . THR A 1 81 ? -10.022 -7.186 0.580 1.00 96.50 81 THR A N 1
ATOM 628 C CA . THR A 1 81 ? -10.742 -6.948 1.827 1.00 96.50 81 THR A CA 1
ATOM 629 C C . THR A 1 81 ? -9.885 -6.111 2.760 1.00 96.50 81 THR A C 1
ATOM 631 O O . THR A 1 81 ? -8.696 -6.386 2.929 1.00 96.50 81 THR A O 1
ATOM 634 N N . PHE A 1 82 ? -10.495 -5.104 3.371 1.00 97.12 82 PHE A N 1
ATOM 635 C CA . PHE A 1 82 ? -9.870 -4.235 4.355 1.00 97.12 82 PHE A CA 1
ATOM 636 C C . PHE A 1 82 ? -10.930 -3.680 5.303 1.00 97.12 82 PHE A C 1
ATOM 638 O O . PHE A 1 82 ? -11.993 -3.263 4.852 1.00 97.12 82 PHE A O 1
ATOM 645 N N . ASN A 1 83 ? -10.654 -3.677 6.611 1.00 95.00 83 ASN A N 1
ATOM 646 C CA . ASN A 1 83 ? -11.578 -3.160 7.631 1.00 95.00 83 ASN A CA 1
ATOM 647 C C . ASN A 1 83 ? -13.016 -3.729 7.511 1.00 95.00 83 ASN A C 1
ATOM 649 O O . ASN A 1 83 ? -14.008 -3.020 7.658 1.00 95.00 83 ASN A O 1
ATOM 653 N N . GLY A 1 84 ? -13.135 -5.019 7.178 1.00 91.25 84 GLY A N 1
ATOM 654 C CA . GLY A 1 84 ? -14.424 -5.701 6.999 1.00 91.25 84 GLY A CA 1
ATOM 655 C C . GLY A 1 84 ? -15.171 -5.386 5.695 1.00 91.25 84 GLY A C 1
ATOM 656 O O . GLY A 1 84 ? -16.218 -5.984 5.450 1.00 91.25 84 GLY A O 1
ATOM 657 N N . GLU A 1 85 ? -14.643 -4.509 4.843 1.00 93.94 85 GLU A N 1
ATOM 658 C CA . GLU A 1 85 ? -15.197 -4.201 3.526 1.00 93.94 85 GLU A CA 1
ATOM 659 C C . GLU A 1 85 ? -14.435 -4.946 2.431 1.00 93.94 85 GLU A C 1
ATOM 661 O O . GLU A 1 85 ? -13.209 -5.019 2.464 1.00 93.94 85 GLU A O 1
ATOM 666 N N . THR A 1 86 ? -15.151 -5.475 1.437 1.00 95.25 86 THR A N 1
ATOM 667 C CA . THR A 1 86 ? -14.556 -6.173 0.290 1.00 95.25 86 THR A CA 1
ATOM 668 C C . THR A 1 86 ? -14.863 -5.413 -0.996 1.00 95.25 86 THR A C 1
ATOM 670 O O . THR A 1 86 ? -16.026 -5.194 -1.337 1.00 95.25 86 THR A O 1
ATOM 673 N N . LYS A 1 87 ? -13.817 -5.056 -1.741 1.00 93.88 87 LYS A N 1
ATOM 674 C CA . LYS A 1 87 ? -13.880 -4.421 -3.060 1.00 93.88 87 LYS A CA 1
ATOM 675 C C . LYS A 1 87 ? -13.435 -5.413 -4.133 1.00 93.88 87 LYS A C 1
ATOM 677 O O . LYS A 1 87 ? -12.502 -6.185 -3.923 1.00 93.88 87 LYS A O 1
ATOM 682 N N . SER A 1 88 ? -14.107 -5.404 -5.283 1.00 94.38 88 SER A N 1
ATOM 683 C CA . SER A 1 88 ? -13.641 -6.158 -6.455 1.00 94.38 88 SER A CA 1
ATOM 684 C C . SER A 1 88 ? -12.603 -5.338 -7.215 1.00 94.38 88 SER A C 1
ATOM 686 O O . SER A 1 88 ? -12.770 -4.131 -7.367 1.00 94.38 88 SER A O 1
ATOM 688 N N . ILE A 1 89 ? -11.556 -5.998 -7.697 1.00 93.81 89 ILE A N 1
ATOM 689 C CA . ILE A 1 89 ? -10.479 -5.402 -8.488 1.00 93.81 89 ILE A CA 1
ATOM 690 C C . ILE A 1 89 ? -10.401 -6.086 -9.851 1.00 93.81 89 ILE A C 1
ATOM 692 O O . ILE A 1 89 ? -10.640 -7.288 -9.969 1.00 93.81 89 ILE A O 1
ATOM 696 N N . ASP A 1 90 ? -10.023 -5.336 -10.881 1.00 90.25 90 ASP A N 1
ATOM 697 C CA . ASP A 1 90 ? -9.832 -5.865 -12.237 1.00 90.25 90 ASP A CA 1
ATOM 698 C C . ASP A 1 90 ? -8.429 -6.480 -12.414 1.00 90.25 90 ASP A C 1
ATOM 700 O O . ASP A 1 90 ? -7.677 -6.144 -13.324 1.00 90.25 90 ASP A O 1
ATOM 704 N N . ASP A 1 91 ? -8.039 -7.349 -11.477 1.00 90.00 91 ASP A N 1
ATOM 705 C CA . ASP A 1 91 ? -6.818 -8.157 -11.552 1.00 90.00 91 ASP A CA 1
ATOM 706 C C . ASP A 1 91 ? -7.037 -9.500 -10.841 1.00 90.00 91 ASP A C 1
ATOM 708 O O . ASP A 1 91 ? -7.154 -9.581 -9.620 1.00 90.00 91 ASP A O 1
ATOM 712 N N . SER A 1 92 ? -7.135 -10.575 -11.625 1.00 89.06 92 SER A N 1
ATOM 713 C CA . SER A 1 92 ? -7.371 -11.941 -11.122 1.00 89.06 92 SER A CA 1
ATOM 714 C C . SER A 1 92 ? -6.127 -12.646 -10.609 1.00 89.06 92 SER A C 1
ATOM 716 O O . SER A 1 92 ? -6.235 -13.667 -9.928 1.00 89.06 92 SER A O 1
ATOM 718 N N . THR A 1 93 ? -4.953 -12.102 -10.912 1.00 91.62 93 THR A N 1
ATOM 719 C CA . THR A 1 93 ? -3.663 -12.670 -10.519 1.00 91.62 93 THR A CA 1
ATOM 720 C C . THR A 1 93 ? -3.068 -11.980 -9.300 1.00 91.62 93 THR A C 1
ATOM 722 O O . THR A 1 93 ? -2.183 -12.543 -8.657 1.00 91.62 93 THR A O 1
ATOM 725 N N . PHE A 1 94 ? -3.573 -10.794 -8.957 1.00 93.94 94 PHE A N 1
ATOM 726 C CA . PHE A 1 94 ? -3.122 -10.037 -7.803 1.00 93.94 94 PHE A CA 1
ATOM 727 C C . PHE A 1 94 ? -3.436 -10.762 -6.490 1.00 93.94 94 PHE A C 1
ATOM 729 O O . PHE A 1 94 ? -4.582 -11.108 -6.187 1.00 93.94 94 PHE A O 1
ATOM 736 N N . SER A 1 95 ? -2.390 -10.969 -5.694 1.00 96.00 95 SER A N 1
ATOM 737 C CA . SER A 1 95 ? -2.466 -11.556 -4.362 1.00 96.00 95 SER A CA 1
ATOM 738 C C . SER A 1 95 ? -1.591 -10.746 -3.424 1.00 96.00 95 SER A C 1
ATOM 740 O O . SER A 1 95 ? -0.408 -10.551 -3.690 1.00 96.00 95 SER A O 1
ATOM 742 N N . TYR A 1 96 ? -2.160 -10.306 -2.308 1.00 97.06 96 TYR A N 1
ATOM 743 C CA . TYR A 1 96 ? -1.463 -9.464 -1.343 1.00 97.06 96 TYR A CA 1
ATOM 744 C C . TYR A 1 96 ? -2.009 -9.703 0.061 1.00 97.06 96 TYR A C 1
ATOM 746 O O . TYR A 1 96 ? -3.212 -9.883 0.232 1.00 97.06 96 TYR A O 1
ATOM 754 N N . SER A 1 97 ? -1.148 -9.712 1.076 1.00 97.56 97 SER A N 1
ATOM 755 C CA . SER A 1 97 ? -1.590 -9.800 2.467 1.00 97.56 97 SER A CA 1
ATOM 756 C C . SER A 1 97 ? -0.585 -9.129 3.385 1.00 97.56 97 SER A C 1
ATOM 758 O O . SER A 1 97 ? 0.505 -9.660 3.587 1.00 97.56 97 SER A O 1
ATOM 760 N N . ASP A 1 98 ? -0.955 -7.988 3.956 1.00 97.81 98 ASP A N 1
ATOM 761 C CA . ASP A 1 98 ? -0.125 -7.283 4.933 1.00 97.81 98 ASP A CA 1
ATOM 762 C C . ASP A 1 98 ? -0.940 -6.261 5.732 1.00 97.81 98 ASP A C 1
ATOM 764 O O . ASP A 1 98 ? -2.073 -5.947 5.364 1.00 97.81 98 ASP A O 1
ATOM 768 N N . THR A 1 99 ? -0.382 -5.720 6.814 1.00 97.94 99 THR A N 1
ATOM 769 C CA . THR A 1 99 ? -1.016 -4.590 7.513 1.00 97.94 99 THR A CA 1
ATOM 770 C C . THR A 1 99 ? -0.922 -3.314 6.682 1.00 97.94 99 THR A C 1
ATOM 772 O O . THR A 1 99 ? 0.019 -3.142 5.904 1.00 97.94 99 THR A O 1
ATOM 775 N N . LEU A 1 100 ? -1.865 -2.384 6.860 1.00 97.38 100 LEU A N 1
ATOM 776 C CA . LEU A 1 100 ? -1.835 -1.092 6.165 1.00 97.38 100 LEU A CA 1
ATOM 777 C C . LEU A 1 100 ? -0.528 -0.320 6.429 1.00 97.38 100 LEU A C 1
ATOM 779 O O . LEU A 1 100 ? 0.042 0.250 5.501 1.00 97.38 100 LEU A O 1
ATOM 783 N N . GLU A 1 101 ? -0.015 -0.331 7.664 1.00 97.19 101 GLU A N 1
ATOM 784 C CA . GLU A 1 101 ? 1.255 0.322 8.016 1.00 97.19 101 GLU A CA 1
ATOM 785 C C . GLU A 1 101 ? 2.444 -0.301 7.273 1.00 97.19 101 GLU A C 1
ATOM 787 O O . GLU A 1 101 ? 3.291 0.417 6.739 1.00 97.19 101 GLU A O 1
ATOM 792 N N . ASN A 1 102 ? 2.505 -1.632 7.200 1.00 97.94 102 ASN A N 1
ATOM 793 C CA . ASN A 1 102 ? 3.604 -2.313 6.527 1.00 97.94 102 ASN A CA 1
ATOM 794 C C . ASN A 1 102 ? 3.513 -2.163 5.005 1.00 97.94 102 ASN A C 1
ATOM 796 O O . ASN A 1 102 ? 4.521 -1.890 4.356 1.00 97.94 102 ASN A O 1
ATOM 800 N N . ALA A 1 103 ? 2.304 -2.249 4.444 1.00 97.56 103 ALA A N 1
ATOM 801 C CA . ALA A 1 103 ? 2.058 -1.952 3.038 1.00 97.56 103 ALA A CA 1
ATOM 802 C C . ALA A 1 103 ? 2.505 -0.528 2.688 1.00 97.56 103 ALA A C 1
ATOM 804 O O . ALA A 1 103 ? 3.176 -0.309 1.680 1.00 97.56 103 ALA A O 1
ATOM 805 N N . TYR A 1 104 ? 2.193 0.447 3.545 1.00 97.12 104 TYR A N 1
ATOM 806 C CA . TYR A 1 104 ? 2.617 1.829 3.350 1.00 97.12 104 TYR A CA 1
ATOM 807 C C . TYR A 1 104 ? 4.143 1.951 3.360 1.00 97.12 104 TYR A C 1
ATOM 809 O O . TYR A 1 104 ? 4.723 2.523 2.437 1.00 97.12 104 TYR A O 1
ATOM 817 N N . ASN A 1 105 ? 4.808 1.361 4.355 1.00 97.31 105 ASN A N 1
ATOM 818 C CA . ASN A 1 105 ? 6.264 1.417 4.466 1.00 97.31 105 ASN A CA 1
ATOM 819 C C . ASN A 1 105 ? 6.955 0.777 3.255 1.00 97.31 105 ASN A C 1
ATOM 821 O O . ASN A 1 105 ? 7.881 1.365 2.695 1.00 97.31 105 ASN A O 1
ATOM 825 N N . LYS A 1 106 ? 6.471 -0.382 2.800 1.00 95.94 106 LYS A N 1
ATOM 826 C CA . LYS A 1 106 ? 6.985 -1.058 1.603 1.00 95.94 106 LYS A CA 1
ATOM 827 C C . LYS A 1 106 ? 6.745 -0.242 0.336 1.00 95.94 106 LYS A C 1
ATOM 829 O O . LYS A 1 106 ? 7.641 -0.107 -0.494 1.00 95.94 106 LYS A O 1
ATOM 834 N N . CYS A 1 107 ? 5.566 0.361 0.209 1.00 95.00 107 CYS A N 1
ATOM 835 C CA . CYS A 1 107 ? 5.248 1.235 -0.911 1.00 95.00 107 CYS A CA 1
ATOM 836 C C . CYS A 1 107 ? 6.196 2.446 -0.978 1.00 95.00 107 CYS A C 1
ATOM 838 O O . CYS A 1 107 ? 6.819 2.686 -2.013 1.00 95.00 107 CYS A O 1
ATOM 840 N N . ILE A 1 108 ? 6.336 3.196 0.119 1.00 94.25 108 ILE A N 1
ATOM 841 C CA . ILE A 1 108 ? 7.047 4.484 0.141 1.00 94.25 108 ILE A CA 1
ATOM 842 C C . ILE A 1 108 ? 8.565 4.322 0.247 1.00 94.25 108 ILE A C 1
ATOM 844 O O . ILE A 1 108 ? 9.305 5.024 -0.442 1.00 94.25 108 ILE A O 1
ATOM 848 N N . TYR A 1 109 ? 9.050 3.413 1.093 1.00 92.56 109 TYR A N 1
ATOM 849 C CA . TYR A 1 109 ? 10.480 3.301 1.396 1.00 92.56 109 TYR A CA 1
ATOM 850 C C . TYR A 1 109 ? 11.178 2.179 0.626 1.00 92.56 109 TYR A C 1
ATOM 852 O O . TYR A 1 109 ? 12.364 2.305 0.319 1.00 92.56 109 TYR A O 1
ATOM 860 N N . GLU A 1 110 ? 10.464 1.107 0.280 1.00 91.81 110 GLU A N 1
ATOM 861 C CA . GLU A 1 110 ? 11.039 -0.045 -0.433 1.00 91.81 110 GLU A CA 1
ATOM 862 C C . GLU A 1 110 ? 10.716 -0.050 -1.931 1.00 91.81 110 GLU A C 1
ATOM 864 O O . GLU A 1 110 ? 11.308 -0.827 -2.676 1.00 91.81 110 GLU A O 1
ATOM 869 N N . ASN A 1 111 ? 9.860 0.867 -2.399 1.00 90.56 111 ASN A N 1
ATOM 870 C CA . ASN A 1 111 ? 9.405 0.923 -3.789 1.00 90.56 111 ASN A CA 1
ATOM 871 C C . ASN A 1 111 ? 8.718 -0.386 -4.225 1.00 90.56 111 ASN A C 1
ATOM 873 O O . ASN A 1 111 ? 8.897 -0.850 -5.355 1.00 90.56 111 ASN A O 1
ATOM 877 N N . ASP A 1 112 ? 7.917 -0.974 -3.336 1.00 93.62 112 ASP A N 1
ATOM 878 C CA . ASP A 1 112 ? 7.108 -2.148 -3.644 1.00 93.62 112 ASP A CA 1
ATOM 879 C C . ASP A 1 112 ? 5.780 -1.746 -4.304 1.00 93.62 112 ASP A C 1
ATOM 881 O O . ASP A 1 112 ? 4.868 -1.211 -3.667 1.00 93.62 112 ASP A O 1
ATOM 885 N N . LEU A 1 113 ? 5.679 -1.995 -5.612 1.00 93.69 113 LEU A N 1
ATOM 886 C CA . LEU A 1 113 ? 4.518 -1.612 -6.418 1.00 93.69 113 LEU A CA 1
ATOM 887 C C . LEU A 1 113 ? 3.235 -2.325 -5.972 1.00 93.69 113 LEU A C 1
ATOM 889 O O . LEU A 1 113 ? 2.173 -1.705 -5.966 1.00 93.69 113 LEU A O 1
ATOM 893 N N . ASP A 1 114 ? 3.329 -3.600 -5.594 1.00 95.31 114 ASP A N 1
ATOM 894 C CA . ASP A 1 114 ? 2.169 -4.395 -5.185 1.00 95.31 114 ASP A CA 1
ATOM 895 C C . ASP A 1 114 ? 1.583 -3.868 -3.872 1.00 95.31 114 ASP A C 1
ATOM 897 O O . ASP A 1 114 ? 0.367 -3.725 -3.756 1.00 95.31 114 ASP A O 1
ATOM 901 N N . SER A 1 115 ? 2.433 -3.458 -2.928 1.00 96.94 115 SER A N 1
ATOM 902 C CA . SER A 1 115 ? 2.005 -2.777 -1.704 1.00 96.94 115 SER A CA 1
ATOM 903 C C . SER A 1 115 ? 1.310 -1.450 -2.000 1.00 96.94 115 SER A C 1
ATOM 905 O O . SER A 1 115 ? 0.263 -1.168 -1.418 1.00 96.94 115 SER A O 1
ATOM 907 N N . CYS A 1 116 ? 1.825 -0.648 -2.939 1.00 96.62 116 CYS A N 1
ATOM 908 C CA . CYS A 1 116 ? 1.142 0.587 -3.323 1.00 96.62 116 CYS A CA 1
ATOM 909 C C . CYS A 1 116 ? -0.222 0.318 -3.980 1.00 96.62 116 CYS A C 1
ATOM 911 O O . CYS A 1 116 ? -1.207 0.990 -3.668 1.00 96.62 116 CYS A O 1
ATOM 913 N N . LYS A 1 117 ? -0.294 -0.679 -4.873 1.00 95.50 117 LYS A N 1
ATOM 914 C CA . LYS A 1 117 ? -1.537 -1.102 -5.534 1.00 95.50 117 LYS A CA 1
ATOM 915 C C . LYS A 1 117 ? -2.565 -1.593 -4.525 1.00 95.50 117 LYS A C 1
ATOM 917 O O . LYS A 1 117 ? -3.708 -1.157 -4.588 1.00 95.50 117 LYS A O 1
ATOM 922 N N . ALA A 1 118 ? -2.156 -2.422 -3.566 1.00 96.62 118 ALA A N 1
ATOM 923 C CA . ALA A 1 118 ? -3.025 -2.934 -2.511 1.00 96.62 118 ALA A CA 1
ATOM 924 C C . ALA A 1 118 ? -3.704 -1.800 -1.731 1.00 96.62 118 ALA A C 1
ATOM 926 O O . ALA A 1 118 ? -4.921 -1.828 -1.551 1.00 96.62 118 ALA A O 1
ATOM 927 N N . ILE A 1 119 ? -2.944 -0.772 -1.332 1.00 96.88 119 ILE A N 1
ATOM 928 C CA . ILE A 1 119 ? -3.488 0.400 -0.628 1.00 96.88 119 ILE A CA 1
ATOM 929 C C . ILE A 1 119 ? -4.486 1.150 -1.509 1.00 96.88 119 ILE A C 1
ATOM 931 O O . ILE A 1 119 ? -5.579 1.473 -1.052 1.00 96.88 119 ILE A O 1
ATOM 935 N N . VAL A 1 120 ? -4.145 1.412 -2.773 1.00 96.12 120 VAL A N 1
ATOM 936 C CA . VAL A 1 120 ? -5.056 2.106 -3.696 1.00 96.12 120 VAL A CA 1
ATOM 937 C C . VAL A 1 120 ? -6.316 1.281 -3.969 1.00 96.12 120 VAL A C 1
ATOM 939 O O . VAL A 1 120 ? -7.397 1.845 -4.043 1.00 96.12 120 VAL A O 1
ATOM 942 N N . TYR A 1 121 ? -6.234 -0.044 -4.046 1.00 94.81 121 TYR A N 1
ATOM 943 C CA . TYR A 1 121 ? -7.415 -0.883 -4.250 1.00 94.81 121 TYR A CA 1
ATOM 944 C C . TYR A 1 121 ? -8.382 -0.876 -3.070 1.00 94.81 121 TYR A C 1
ATOM 946 O O . TYR A 1 121 ? -9.592 -0.947 -3.278 1.00 94.81 121 TYR A O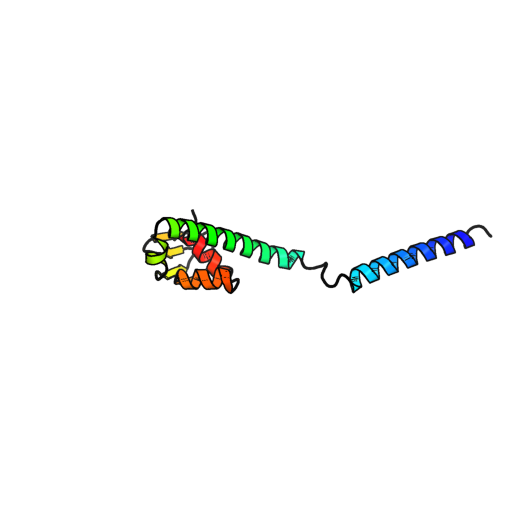 1
ATOM 954 N N . VAL A 1 122 ? -7.878 -0.797 -1.837 1.00 95.19 122 VAL A N 1
ATOM 955 C CA . VAL A 1 122 ? -8.747 -0.815 -0.652 1.00 95.19 122 VAL A CA 1
ATOM 956 C C . VAL A 1 122 ? -9.190 0.573 -0.202 1.00 95.19 122 VAL A C 1
ATOM 958 O O . VAL A 1 122 ? -10.335 0.730 0.218 1.00 95.19 122 VAL A O 1
ATOM 961 N N . LEU A 1 123 ? -8.339 1.589 -0.343 1.00 94.38 123 LEU A N 1
ATOM 962 C CA . LEU A 1 123 ? -8.573 2.946 0.168 1.00 94.38 123 LEU A CA 1
ATOM 963 C C . LEU A 1 123 ? -8.703 4.014 -0.920 1.00 94.38 123 LEU A C 1
ATOM 965 O O . LEU A 1 123 ? -9.051 5.149 -0.607 1.00 94.38 123 LEU A O 1
ATOM 969 N N . GLY A 1 124 ? -8.413 3.678 -2.175 1.00 87.06 124 GLY A N 1
ATOM 970 C CA . GLY A 1 124 ? -8.754 4.527 -3.309 1.00 87.06 124 GLY A CA 1
ATOM 971 C C . GLY A 1 124 ? -10.260 4.540 -3.565 1.00 87.06 124 GLY A C 1
ATOM 972 O O . GLY A 1 124 ? -10.983 3.606 -3.182 1.00 87.06 124 GLY A O 1
ATOM 973 N N . ASP A 1 125 ? -10.696 5.630 -4.194 1.00 70.19 125 ASP A N 1
ATOM 974 C CA . ASP A 1 125 ? -12.057 5.827 -4.702 1.00 70.19 125 ASP A CA 1
ATOM 975 C C . ASP A 1 125 ? -12.336 4.987 -5.957 1.00 70.19 125 ASP A C 1
ATOM 977 O O . ASP A 1 125 ? -11.444 4.905 -6.838 1.00 70.19 125 ASP A O 1
#

Solvent-accessible surface area (backbone atoms only — not comparable to full-atom values): 6946 Å² total; per-residue (Å²): 144,86,76,65,66,69,56,49,56,54,52,48,53,55,51,50,53,52,50,50,51,50,50,48,51,56,67,76,35,78,72,82,78,67,49,73,67,53,45,52,57,54,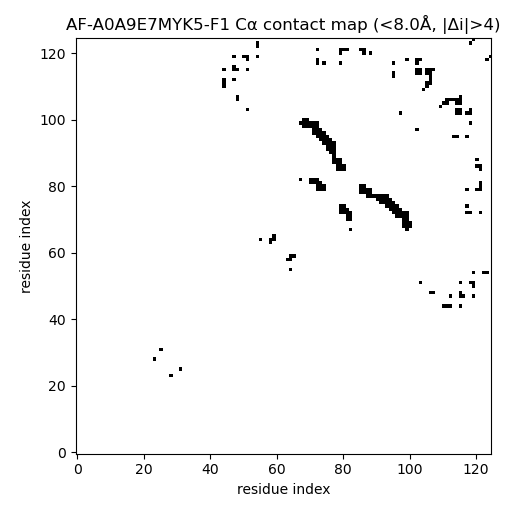48,51,43,50,53,38,40,53,50,48,53,52,48,49,51,55,29,49,77,65,57,47,39,79,73,46,32,77,36,50,39,42,31,45,79,21,31,32,33,39,88,93,45,75,40,80,47,103,41,68,81,50,69,48,76,44,32,44,48,56,26,50,49,34,21,71,78,66,67,33,54,66,34,25,48,53,50,42,65,63,69,46,134

Mean predicted aligned error: 13.14 Å

pLDDT: mean 83.47, std 16.87, range [45.44, 97.94]

Secondary structure (DSSP, 8-state):
--SSHHHHHHHHHHHHHHHHHHHHHHHH-TT-SSHHHHHHHHHHHHHHHHHHHHHHHHHHHTTHHHHHTTSEEEEETTEEEETTEEEE-S-SS--EEEEHHHHHHHHHHS--HHHHHHHHHHH--

Radius of gyration: 26.57 Å; Cα contacts (8 Å, |Δi|>4): 131; chains: 1; bounding box: 56×33×77 Å

Organism: Thermococcus aggregans (NCBI:txid110163)

Foldseek 3Di:
DPPVPVVVVVVVVVVVVVVVVVCCCVVVVPPPPDPVVVVVLVVLLVVLLVVLVVLCVVCVVVVNCVVQQQWKWFDAQQWIDGPNDIAGHPDRPQTDIDGLNVLNCCSNPVVDSSSSVSCCRHRND